Protein AF-D7KIR7-F1 (afdb_monomer_lite)

Structure (mmCIF, N/CA/C/O backbone):
data_AF-D7KIR7-F1
#
_entry.id   AF-D7KIR7-F1
#
loop_
_atom_site.group_PDB
_atom_site.id
_atom_site.type_symbol
_atom_site.label_atom_id
_atom_site.label_alt_id
_atom_site.label_comp_id
_atom_site.label_asym_id
_atom_site.label_entity_id
_atom_site.label_seq_id
_atom_site.pdbx_PDB_ins_code
_atom_site.Cartn_x
_atom_site.Cartn_y
_atom_site.Cartn_z
_atom_site.occupancy
_atom_site.B_iso_or_equiv
_atom_site.auth_seq_id
_atom_site.auth_comp_id
_atom_site.auth_asym_id
_atom_site.auth_atom_id
_atom_site.pdbx_PDB_model_num
ATOM 1 N N . MET A 1 1 ? -13.124 1.732 30.896 1.00 42.62 1 MET A N 1
ATOM 2 C CA . MET A 1 1 ? -12.560 0.873 29.834 1.00 42.62 1 MET A CA 1
ATOM 3 C C . MET A 1 1 ? -11.876 -0.306 30.508 1.00 42.62 1 MET A C 1
ATOM 5 O O . MET A 1 1 ? -11.033 -0.073 31.357 1.00 42.62 1 MET A O 1
ATOM 9 N N . SER A 1 2 ? -12.318 -1.540 30.243 1.00 42.81 2 SER A N 1
ATOM 10 C CA . SER A 1 2 ? -11.889 -2.760 30.958 1.00 42.81 2 SER A CA 1
ATOM 11 C C . SER A 1 2 ? -11.205 -3.754 30.006 1.00 42.81 2 SER A C 1
ATOM 13 O O . SER A 1 2 ? -11.592 -4.919 29.889 1.00 42.81 2 SER A O 1
ATOM 15 N N . SER A 1 3 ? -10.189 -3.285 29.296 1.00 46.62 3 SER A N 1
ATOM 16 C CA . SER A 1 3 ? -9.180 -4.137 28.669 1.00 46.62 3 SER A CA 1
ATOM 17 C C . SER A 1 3 ? -7.846 -3.515 29.036 1.00 46.62 3 SER A C 1
ATOM 19 O O . SER A 1 3 ? -7.523 -2.443 28.537 1.00 46.62 3 SER A O 1
ATOM 21 N N . LEU A 1 4 ? -7.154 -4.130 29.996 1.00 49.12 4 LEU A N 1
ATOM 22 C CA . LEU A 1 4 ? -5.881 -3.630 30.515 1.00 49.12 4 LEU A CA 1
ATOM 23 C C . LEU A 1 4 ? -4.716 -3.872 29.537 1.00 49.12 4 LEU A C 1
ATOM 25 O O . LEU A 1 4 ? -3.624 -3.388 29.799 1.00 49.12 4 LEU A O 1
ATOM 29 N N . ASP A 1 5 ? -4.954 -4.596 28.436 1.00 57.22 5 ASP A N 1
ATOM 30 C CA . ASP A 1 5 ? -3.942 -4.937 27.438 1.00 57.22 5 ASP A CA 1
ATOM 31 C C . ASP A 1 5 ? -4.558 -5.020 26.026 1.00 57.22 5 ASP A C 1
ATOM 33 O O . ASP A 1 5 ? -5.654 -5.570 25.836 1.00 57.22 5 ASP A O 1
ATOM 37 N N . PHE A 1 6 ? -3.877 -4.473 25.019 1.00 59.00 6 PHE A N 1
ATOM 38 C CA . PHE A 1 6 ? -4.343 -4.441 23.624 1.00 59.00 6 PHE A CA 1
ATOM 39 C C . PHE A 1 6 ? -4.380 -5.827 22.982 1.00 59.00 6 PHE A C 1
ATOM 41 O O . PHE A 1 6 ? -5.217 -6.085 22.114 1.00 59.00 6 PHE A O 1
ATOM 48 N N . GLU A 1 7 ? -3.528 -6.748 23.441 1.00 58.47 7 GLU A N 1
ATOM 49 C CA . GLU A 1 7 ? -3.589 -8.156 23.045 1.00 58.47 7 GLU A CA 1
ATOM 50 C C . GLU A 1 7 ? -4.923 -8.781 23.457 1.00 58.47 7 GLU A C 1
ATOM 52 O O . GLU A 1 7 ? -5.515 -9.546 22.693 1.00 58.47 7 GLU A O 1
ATOM 57 N N . GLU A 1 8 ? -5.459 -8.395 24.617 1.00 64.62 8 GLU A N 1
ATO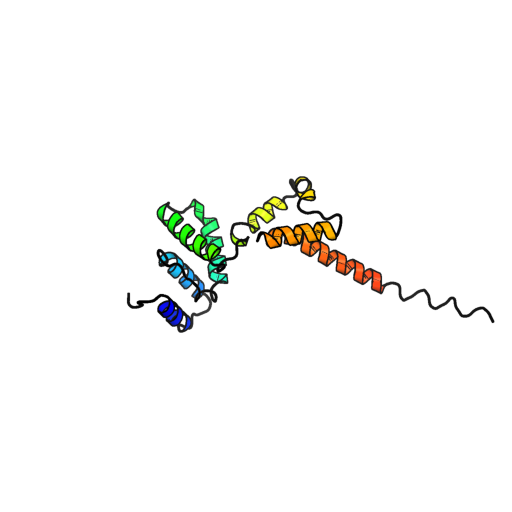M 58 C CA . GLU A 1 8 ? -6.742 -8.885 25.103 1.00 64.62 8 GLU A CA 1
ATOM 59 C C . GLU A 1 8 ? -7.922 -8.246 24.359 1.00 64.62 8 GLU A C 1
ATOM 61 O O . GLU A 1 8 ? -8.917 -8.920 24.079 1.00 64.62 8 GLU A O 1
ATOM 66 N N . ALA A 1 9 ? -7.807 -6.969 23.976 1.00 65.62 9 ALA A N 1
ATOM 67 C CA . ALA A 1 9 ? -8.767 -6.319 23.084 1.00 65.62 9 ALA A CA 1
ATOM 68 C C . ALA A 1 9 ? -8.772 -6.976 21.691 1.00 65.62 9 ALA A C 1
ATOM 70 O O . ALA A 1 9 ? -9.838 -7.325 21.185 1.00 65.62 9 ALA A O 1
ATOM 71 N N . GLY A 1 10 ? -7.596 -7.242 21.113 1.00 65.62 10 GLY A N 1
ATOM 72 C CA . GLY A 1 10 ? -7.446 -7.968 19.849 1.00 65.62 10 GLY A CA 1
ATOM 73 C C . GLY A 1 10 ? -8.018 -9.386 19.921 1.00 65.62 10 GLY A C 1
ATOM 74 O O . GLY A 1 10 ? -8.781 -9.793 19.047 1.00 65.62 10 GLY A O 1
ATOM 75 N N . HIS A 1 11 ? -7.747 -10.119 21.004 1.00 66.06 11 HIS A N 1
ATOM 76 C CA . HIS A 1 11 ? -8.321 -11.447 21.230 1.00 66.06 11 HIS A CA 1
ATOM 77 C C . HIS A 1 11 ? -9.846 -11.430 21.393 1.00 66.06 11 HIS A C 1
ATOM 79 O O . HIS A 1 11 ? -10.516 -12.363 20.943 1.00 66.06 11 HIS A O 1
ATOM 85 N N . LYS A 1 12 ? -10.409 -10.398 22.035 1.00 70.31 12 LYS A N 1
ATOM 86 C CA . LYS A 1 12 ? -11.864 -10.210 22.152 1.00 70.31 12 LYS A CA 1
ATOM 87 C C . LYS A 1 12 ? -12.484 -9.880 20.797 1.00 70.31 12 LYS A C 1
ATOM 89 O O . LYS A 1 12 ? -13.492 -10.485 20.449 1.00 70.31 12 LYS A O 1
ATOM 94 N N . LEU A 1 13 ? -11.847 -9.013 20.010 1.00 67.94 13 LEU A N 1
ATOM 95 C CA . LEU A 1 13 ? -12.288 -8.665 18.658 1.00 67.94 13 LEU A CA 1
ATOM 96 C C . LEU A 1 13 ? -12.274 -9.872 17.715 1.00 67.94 13 LEU A C 1
ATOM 98 O O . LEU A 1 13 ? -13.244 -10.082 17.003 1.00 67.94 13 LEU A O 1
ATOM 102 N N . LEU A 1 14 ? -11.245 -10.724 17.771 1.00 66.38 14 LEU A N 1
ATOM 103 C CA . LEU A 1 14 ? -11.179 -11.960 16.976 1.00 66.38 14 LEU A CA 1
ATOM 104 C C . LEU A 1 14 ? -12.231 -13.010 17.378 1.00 66.38 14 LEU A C 1
ATOM 106 O O . LEU A 1 14 ? -12.538 -13.908 16.597 1.00 66.38 14 LEU A O 1
ATOM 110 N N . LYS A 1 15 ? -12.776 -12.929 18.600 1.00 70.31 15 LYS A N 1
ATOM 111 C CA . LYS A 1 15 ? -13.869 -13.800 19.065 1.00 70.31 15 LYS A CA 1
ATOM 112 C C . LYS A 1 15 ? -15.251 -13.288 18.664 1.00 70.31 15 LYS A C 1
ATOM 114 O O . LYS A 1 15 ? -16.195 -14.080 18.649 1.00 70.31 15 LYS A O 1
ATOM 119 N N . ILE A 1 16 ? -15.386 -12.000 18.354 1.00 73.31 16 ILE A N 1
ATOM 120 C CA . ILE A 1 16 ? -16.628 -11.438 17.828 1.00 73.31 16 ILE A CA 1
ATOM 121 C C . ILE A 1 16 ? -16.723 -11.868 16.364 1.00 73.31 16 ILE A C 1
ATOM 123 O O . ILE A 1 16 ? -15.866 -11.548 15.547 1.00 73.31 16 ILE A O 1
ATOM 127 N N . ARG A 1 17 ? -17.761 -12.637 16.028 1.00 65.44 17 ARG A N 1
ATOM 128 C CA . ARG A 1 17 ? -18.074 -12.962 14.635 1.00 65.44 17 ARG A CA 1
ATOM 129 C C . ARG A 1 17 ? -18.640 -11.712 13.969 1.00 65.44 17 ARG A C 1
ATOM 131 O O . ARG A 1 17 ? -19.835 -11.466 14.079 1.00 65.44 17 ARG A O 1
ATOM 138 N N . LEU A 1 18 ? -17.772 -10.920 13.350 1.00 68.75 18 LEU A N 1
ATOM 139 C CA . LEU A 1 18 ? -18.173 -9.752 12.572 1.00 68.75 18 LEU A CA 1
ATOM 140 C C . LEU A 1 18 ? -18.886 -10.205 11.298 1.00 68.75 18 LEU A C 1
ATOM 142 O O . LEU A 1 18 ? -18.465 -11.162 10.644 1.00 68.75 18 LEU A O 1
ATOM 146 N N . GLU A 1 19 ? -19.975 -9.524 10.961 1.00 69.81 19 GLU A N 1
ATOM 147 C CA . GLU A 1 19 ? -20.645 -9.718 9.680 1.00 69.81 19 GLU A CA 1
ATOM 148 C C . GLU A 1 19 ? -19.880 -9.001 8.559 1.00 69.81 19 GLU A C 1
ATOM 150 O O . GLU A 1 19 ? -19.164 -8.019 8.785 1.00 69.81 19 GLU A O 1
ATOM 155 N N . GLN A 1 20 ? -20.041 -9.491 7.328 1.00 60.47 20 GLN A N 1
ATOM 156 C CA . GLN A 1 20 ? -19.373 -8.941 6.151 1.00 60.47 20 GLN A CA 1
ATOM 157 C C . GLN A 1 20 ? -19.787 -7.468 5.963 1.00 60.47 20 GLN A C 1
ATOM 159 O O . GLN A 1 20 ? -20.947 -7.178 5.680 1.00 60.47 20 GLN A O 1
ATOM 164 N N . GLY A 1 21 ? -18.845 -6.539 6.162 1.00 69.56 21 GLY A N 1
ATOM 165 C CA . GLY A 1 21 ? -19.078 -5.086 6.122 1.00 69.56 21 GLY A CA 1
ATOM 166 C C . GLY A 1 21 ? -18.811 -4.345 7.440 1.00 69.56 21 GLY A C 1
ATOM 167 O O . GLY A 1 21 ? -18.432 -3.177 7.400 1.00 69.56 21 GLY A O 1
ATOM 168 N N . GLN A 1 22 ? -18.897 -5.011 8.598 1.00 76.19 22 GLN A N 1
ATOM 169 C CA . GLN A 1 22 ? -18.610 -4.390 9.908 1.00 76.19 22 GLN A CA 1
ATOM 170 C C . GLN A 1 22 ? -17.108 -4.217 10.181 1.00 76.19 22 GLN A C 1
ATOM 172 O O . GLN A 1 22 ? -16.698 -3.419 11.022 1.00 76.19 22 GLN A O 1
ATOM 177 N N . GLU A 1 23 ? -16.269 -4.945 9.446 1.00 79.31 23 GLU A N 1
ATOM 178 C CA . GLU A 1 23 ? -14.807 -4.895 9.552 1.00 79.31 23 GLU A CA 1
ATOM 179 C C . GLU A 1 23 ? -14.261 -3.486 9.277 1.00 79.31 23 GLU A C 1
ATOM 181 O O . GLU A 1 23 ? -13.312 -3.040 9.921 1.00 79.31 23 GLU A O 1
ATOM 186 N N . MET A 1 24 ? -14.901 -2.745 8.364 1.00 77.69 24 MET A N 1
ATOM 187 C CA . MET A 1 24 ? -14.481 -1.388 8.027 1.00 77.69 24 MET A CA 1
ATOM 188 C C . MET A 1 24 ? -14.793 -0.398 9.154 1.00 77.69 24 MET A C 1
ATOM 190 O O . MET A 1 24 ? -13.955 0.431 9.504 1.00 77.69 24 MET A O 1
ATOM 194 N N . GLU A 1 25 ? -15.970 -0.506 9.770 1.00 78.62 25 GLU A N 1
ATOM 195 C CA . GLU A 1 25 ? -16.327 0.317 10.930 1.00 78.62 25 GLU A CA 1
ATOM 196 C C . GLU A 1 25 ? -15.397 0.037 12.107 1.00 78.62 25 GLU A C 1
ATOM 198 O O . GLU A 1 25 ? -14.951 0.970 12.774 1.00 78.62 25 GLU A O 1
ATOM 203 N N . LEU A 1 26 ? -15.017 -1.230 12.307 1.00 79.19 26 LEU A N 1
ATOM 204 C CA . LEU A 1 26 ? -14.020 -1.589 13.305 1.00 79.19 26 LEU A CA 1
ATOM 205 C C . LEU A 1 26 ? -12.674 -0.911 13.020 1.00 79.19 26 LEU A C 1
ATOM 207 O O . LEU A 1 26 ? -12.092 -0.323 13.925 1.00 79.19 26 LEU A O 1
ATOM 211 N N . CYS A 1 27 ? -12.180 -0.950 11.782 1.00 78.88 27 CYS A N 1
ATOM 212 C CA . CYS A 1 27 ? -10.930 -0.281 11.411 1.00 78.88 27 CYS A CA 1
ATOM 213 C C . CYS A 1 27 ? -10.989 1.242 11.602 1.00 78.88 27 CYS A C 1
ATOM 215 O O . CYS A 1 27 ? -10.000 1.835 12.035 1.00 78.88 27 CYS A O 1
ATOM 217 N N . VAL A 1 28 ? -12.131 1.877 11.318 1.00 81.00 28 VAL A N 1
ATOM 218 C CA . VAL A 1 28 ? -12.351 3.311 11.573 1.00 81.00 28 VAL A CA 1
ATOM 219 C C . VAL A 1 28 ? -12.344 3.596 13.074 1.00 81.00 28 VAL A C 1
ATOM 221 O O . VAL A 1 28 ? -11.622 4.485 13.516 1.00 81.00 28 VAL A O 1
ATOM 224 N N . MET A 1 29 ? -13.063 2.801 13.866 1.00 81.00 29 MET A N 1
ATOM 225 C CA . MET A 1 29 ? -13.081 2.924 15.323 1.00 81.00 29 MET A CA 1
ATOM 226 C C . MET A 1 29 ? -11.678 2.736 15.912 1.00 81.00 29 MET A C 1
ATOM 228 O O . MET A 1 29 ? -11.266 3.492 16.788 1.00 81.00 29 MET A O 1
ATOM 232 N N . VAL A 1 30 ? -10.913 1.758 15.413 1.00 78.69 30 VAL A N 1
ATOM 233 C CA . VAL A 1 30 ? -9.520 1.530 15.818 1.00 78.69 30 VAL A CA 1
ATOM 234 C C . VAL A 1 30 ? -8.656 2.737 15.458 1.00 78.69 30 VAL A C 1
ATOM 236 O O . VAL A 1 30 ? -7.905 3.184 16.315 1.00 78.69 30 VAL A O 1
ATOM 239 N N . LEU A 1 31 ? -8.786 3.313 14.259 1.00 79.38 31 LEU A N 1
ATOM 240 C CA . LEU A 1 31 ? -8.069 4.536 13.869 1.00 79.38 31 LEU A CA 1
ATOM 241 C C . LEU A 1 31 ? -8.396 5.722 14.793 1.00 79.38 31 LEU A C 1
ATOM 243 O O . LEU A 1 31 ? -7.501 6.485 15.141 1.00 79.38 31 LEU A O 1
ATOM 247 N N . GLU A 1 32 ? -9.659 5.880 15.193 1.00 73.56 32 GLU A N 1
ATOM 248 C CA . GLU A 1 32 ? -10.098 6.958 16.090 1.00 73.56 32 GLU A CA 1
ATOM 249 C C . GLU A 1 32 ? -9.642 6.750 17.541 1.00 73.56 32 GLU A C 1
ATOM 251 O O .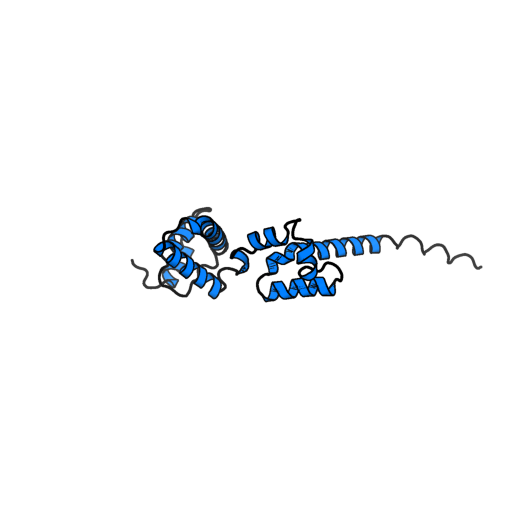 GLU A 1 32 ? -9.386 7.721 18.251 1.00 73.56 32 GLU A O 1
ATOM 256 N N . CYS A 1 33 ? -9.512 5.494 17.976 1.00 71.25 33 CYS A N 1
ATOM 257 C CA . CYS A 1 33 ? -9.096 5.131 19.333 1.00 71.25 33 CYS A CA 1
ATOM 258 C C . CYS A 1 33 ? -7.570 5.004 19.489 1.00 71.25 33 CYS A C 1
ATOM 260 O O . CYS A 1 33 ? -7.055 5.057 20.605 1.00 71.25 33 CYS A O 1
ATOM 262 N N . CYS A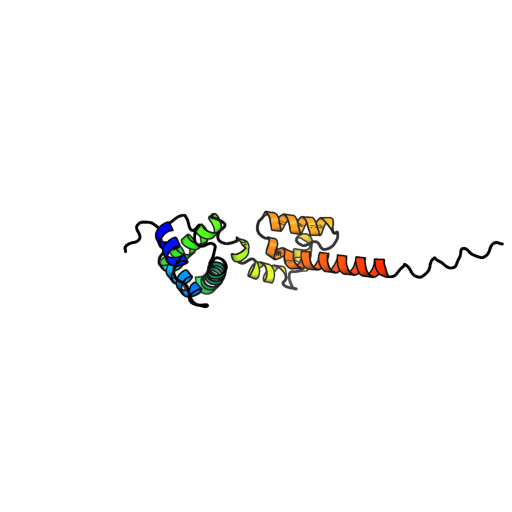 1 34 ? -6.835 4.795 18.397 1.00 65.62 34 CYS A N 1
ATOM 263 C CA . CYS A 1 34 ? -5.395 4.566 18.420 1.00 65.62 34 CYS A CA 1
ATOM 264 C C . CYS A 1 34 ? -4.609 5.872 18.420 1.00 65.62 34 CYS A C 1
ATOM 266 O O . CYS A 1 34 ? -4.151 6.337 17.379 1.00 65.62 34 CYS A O 1
ATOM 268 N N . THR A 1 35 ? -4.398 6.429 19.609 1.00 53.25 35 THR A N 1
ATOM 269 C CA . THR A 1 35 ? -3.488 7.565 19.805 1.00 53.25 35 THR A CA 1
ATOM 270 C C . THR A 1 35 ? -2.160 7.204 20.479 1.00 53.25 35 THR A C 1
ATOM 272 O O . THR A 1 35 ? -1.275 8.054 20.468 1.00 53.25 35 THR A O 1
ATOM 275 N N . GLU A 1 36 ? -1.952 5.989 21.025 1.00 50.97 36 GLU A N 1
ATOM 276 C CA . GLU A 1 36 ? -0.810 5.774 21.948 1.00 50.97 36 GLU A CA 1
ATOM 277 C C . GLU A 1 36 ? 0.040 4.485 21.836 1.00 50.97 36 GLU A C 1
ATOM 279 O O . GLU A 1 36 ? 1.110 4.451 22.446 1.00 50.97 36 GLU A O 1
ATOM 284 N N . GLU A 1 37 ? -0.307 3.450 21.058 1.00 54.47 37 GLU A N 1
ATOM 285 C CA . GLU A 1 37 ? 0.431 2.167 21.129 1.00 54.47 37 GLU A CA 1
ATOM 286 C C . GLU A 1 37 ? 1.246 1.766 19.892 1.00 54.47 37 GLU A C 1
ATOM 288 O O . GLU A 1 37 ? 0.944 2.112 18.754 1.00 54.47 37 GLU A O 1
ATOM 293 N N . LYS A 1 38 ? 2.341 1.032 20.150 1.00 51.91 38 LYS A N 1
ATOM 294 C CA . LYS A 1 38 ? 3.450 0.771 19.213 1.00 51.91 38 LYS A CA 1
ATOM 295 C C . LYS A 1 38 ? 3.473 -0.656 18.644 1.00 51.91 38 LYS A C 1
ATOM 297 O O . LYS A 1 38 ? 4.510 -1.082 18.129 1.00 51.91 38 LYS A O 1
ATOM 302 N N . THR A 1 39 ? 2.385 -1.419 18.755 1.00 53.59 39 THR A N 1
ATOM 303 C CA . THR A 1 39 ? 2.374 -2.829 18.331 1.00 53.59 39 THR A CA 1
ATOM 304 C C . THR A 1 39 ? 0.984 -3.304 17.905 1.00 53.59 39 THR A C 1
ATOM 306 O O . THR A 1 39 ? 0.148 -3.627 18.736 1.00 53.59 39 THR A O 1
ATOM 309 N N . TYR A 1 40 ? 0.760 -3.441 16.592 1.00 57.25 40 TYR A N 1
ATOM 310 C CA . TYR A 1 40 ? -0.525 -3.860 15.994 1.00 57.25 40 TYR A CA 1
ATOM 311 C C . TYR A 1 40 ? -0.520 -5.292 15.437 1.00 57.25 40 TYR A C 1
ATOM 313 O O . TYR A 1 40 ? -1.212 -5.606 14.468 1.00 57.25 40 TYR A O 1
ATOM 321 N N . ARG A 1 41 ? 0.262 -6.193 16.042 1.00 53.94 41 ARG A N 1
ATOM 322 C CA . ARG A 1 41 ? 0.501 -7.539 15.491 1.00 53.94 41 ARG A CA 1
ATOM 323 C C . ARG A 1 41 ? -0.754 -8.415 15.379 1.00 53.94 41 ARG A C 1
ATOM 325 O O . ARG A 1 41 ? -0.775 -9.318 14.555 1.00 53.94 41 ARG A O 1
ATOM 332 N N . SER A 1 42 ? -1.811 -8.149 16.140 1.00 53.53 42 SER A N 1
ATOM 333 C CA . SER A 1 42 ? -3.056 -8.934 16.080 1.00 53.53 42 SER A CA 1
ATOM 334 C C . SER A 1 42 ? -4.012 -8.495 14.959 1.00 53.53 42 SER A C 1
ATOM 336 O O . SER A 1 42 ? -5.006 -9.172 14.708 1.00 53.53 42 SER A O 1
ATOM 338 N N . PHE A 1 43 ? -3.719 -7.391 14.259 1.00 59.00 43 PHE A N 1
ATOM 339 C CA . PHE A 1 43 ? -4.616 -6.781 13.267 1.00 59.00 43 PHE A CA 1
ATOM 340 C C . PHE A 1 43 ? -4.270 -7.102 11.806 1.00 59.00 43 PHE A C 1
ATOM 342 O O . PHE A 1 43 ? -4.939 -6.597 10.907 1.00 59.00 43 PHE A O 1
ATOM 349 N N . TYR A 1 44 ? -3.292 -7.979 11.535 1.00 59.66 44 TYR A N 1
ATOM 350 C CA . TYR A 1 44 ? -2.964 -8.389 10.158 1.00 59.66 44 TYR A CA 1
ATOM 351 C C . TYR A 1 44 ? -4.156 -9.012 9.409 1.00 59.66 44 TYR A C 1
ATOM 353 O O . TYR A 1 44 ? -4.191 -8.959 8.183 1.00 59.66 44 TYR A O 1
ATOM 361 N N . VAL A 1 45 ? -5.146 -9.562 10.125 1.00 63.25 45 VAL A N 1
ATOM 362 C CA . VAL A 1 45 ? -6.384 -10.101 9.531 1.00 63.25 45 VAL A CA 1
ATOM 363 C C . VAL A 1 45 ? -7.192 -9.008 8.818 1.00 63.25 45 VAL A C 1
ATOM 365 O O . VAL A 1 45 ? -7.793 -9.272 7.786 1.00 63.25 45 VAL A O 1
ATOM 368 N N . TYR A 1 46 ? -7.131 -7.765 9.303 1.00 72.88 46 TYR A N 1
ATOM 369 C CA . TYR A 1 46 ? -7.859 -6.618 8.749 1.00 72.88 46 TYR A CA 1
ATOM 370 C C . TYR A 1 46 ? -6.990 -5.744 7.843 1.00 72.88 46 TYR A C 1
ATOM 372 O O . TYR A 1 46 ? -7.292 -4.571 7.620 1.00 72.88 46 TYR A O 1
ATOM 380 N N . ARG A 1 47 ? -5.876 -6.290 7.339 1.00 75.94 47 ARG A N 1
ATOM 381 C CA . ARG A 1 47 ? -4.909 -5.542 6.534 1.00 75.94 47 ARG A CA 1
ATOM 382 C C . ARG A 1 47 ? -5.583 -4.838 5.363 1.00 75.94 47 ARG A C 1
ATOM 384 O O . ARG A 1 47 ? -5.444 -3.630 5.258 1.00 75.94 47 ARG A O 1
ATOM 391 N N . GLU A 1 48 ? -6.366 -5.554 4.559 1.00 79.12 48 GLU A N 1
ATOM 392 C CA . GLU A 1 48 ? -7.063 -4.997 3.388 1.00 79.12 48 GLU A CA 1
ATOM 393 C C . GLU A 1 48 ? -8.013 -3.843 3.761 1.00 79.12 48 GLU A C 1
ATOM 395 O O . GLU A 1 48 ? -8.053 -2.817 3.081 1.00 79.12 48 GLU A O 1
ATOM 400 N N . CYS A 1 49 ? -8.710 -3.944 4.897 1.00 82.56 49 CYS A N 1
ATOM 401 C CA . CYS A 1 49 ? -9.527 -2.853 5.428 1.00 82.56 49 CYS A CA 1
ATOM 402 C C . CYS A 1 49 ? -8.670 -1.627 5.781 1.00 82.56 49 CYS A C 1
ATOM 404 O O . CYS A 1 49 ? -9.026 -0.508 5.416 1.00 82.56 49 CYS A O 1
ATOM 406 N N . PHE A 1 50 ? -7.515 -1.811 6.430 1.00 85.12 50 PHE A N 1
ATOM 407 C CA . PHE A 1 50 ? -6.590 -0.709 6.714 1.00 85.12 50 PHE A CA 1
ATOM 408 C C . PHE A 1 50 ? -5.933 -0.126 5.456 1.00 85.12 50 PHE A C 1
ATOM 410 O O . PHE A 1 50 ? -5.695 1.081 5.422 1.00 85.12 50 PHE A O 1
ATOM 417 N N . GLU A 1 51 ? -5.677 -0.927 4.416 1.00 85.44 51 GLU A N 1
ATOM 418 C CA . GLU A 1 51 ? -5.200 -0.426 3.119 1.00 85.44 51 GLU A CA 1
ATOM 419 C C . GLU A 1 51 ? -6.252 0.494 2.481 1.00 85.44 51 GLU A C 1
ATOM 421 O O . GLU A 1 51 ? -5.946 1.627 2.098 1.00 85.44 51 GLU A O 1
ATOM 426 N N . ASN A 1 52 ? -7.513 0.053 2.450 1.00 83.56 52 ASN A N 1
ATOM 427 C CA . ASN A 1 52 ? -8.633 0.853 1.955 1.00 83.56 52 ASN A CA 1
ATOM 428 C C . ASN A 1 52 ? -8.841 2.126 2.788 1.00 83.56 52 ASN A C 1
ATOM 430 O O . ASN A 1 52 ? -9.021 3.211 2.226 1.00 83.56 52 ASN A O 1
ATOM 434 N N . LEU A 1 53 ? -8.747 2.020 4.118 1.00 86.44 53 LEU A N 1
ATOM 435 C CA . LEU A 1 53 ? -8.844 3.164 5.021 1.00 86.44 53 LEU A CA 1
ATOM 436 C C . LEU A 1 53 ? -7.722 4.170 4.760 1.00 86.44 53 LEU A C 1
ATOM 438 O O . LEU A 1 53 ? -7.990 5.363 4.663 1.00 86.44 53 LEU A O 1
ATOM 442 N N . PHE A 1 54 ? -6.480 3.709 4.591 1.00 88.31 54 PHE A N 1
ATOM 443 C CA . PHE A 1 54 ? -5.351 4.576 4.262 1.00 88.31 54 PHE A CA 1
ATOM 444 C C . PHE A 1 54 ? -5.612 5.365 2.979 1.00 88.31 54 PHE A C 1
ATOM 446 O O . PHE A 1 54 ? -5.465 6.585 2.969 1.00 88.31 54 PHE A O 1
ATOM 453 N N . VAL A 1 55 ? -6.050 4.696 1.908 1.00 84.69 55 VAL A N 1
ATOM 454 C CA . VAL A 1 55 ? -6.333 5.345 0.617 1.00 84.69 55 VAL A CA 1
ATOM 455 C C . VAL A 1 55 ? -7.446 6.389 0.749 1.00 84.69 55 VAL A C 1
ATOM 457 O O . VAL A 1 55 ? -7.322 7.490 0.202 1.00 84.69 55 VAL A O 1
ATOM 460 N N . GLN A 1 56 ? -8.508 6.084 1.498 1.00 84.50 56 GLN A N 1
ATOM 461 C CA . GLN A 1 56 ? -9.593 7.032 1.764 1.00 84.50 56 GLN A CA 1
ATOM 462 C C . GLN A 1 56 ? -9.104 8.251 2.554 1.00 84.50 56 GLN A C 1
ATOM 464 O O . GLN A 1 56 ? -9.313 9.387 2.120 1.00 84.50 56 GLN A O 1
ATOM 469 N N . GLN A 1 57 ? -8.399 8.034 3.670 1.00 86.12 57 GLN A N 1
ATOM 470 C CA . GLN A 1 57 ? -7.909 9.129 4.509 1.00 86.12 57 GLN A CA 1
ATOM 471 C C . GLN A 1 57 ? -6.858 9.977 3.786 1.00 86.12 57 GLN A C 1
ATOM 473 O O . GLN A 1 57 ? -6.892 11.202 3.876 1.00 86.12 57 GLN A O 1
ATOM 478 N N . TYR A 1 58 ? -5.973 9.354 3.008 1.00 85.38 58 TYR A N 1
ATOM 479 C CA . TYR A 1 58 ? -4.980 10.057 2.200 1.00 85.38 58 TYR A CA 1
ATOM 480 C C . TYR A 1 58 ? -5.640 10.929 1.121 1.00 85.38 58 TYR A C 1
ATOM 482 O O . TYR A 1 58 ? -5.238 12.071 0.914 1.00 85.38 58 TYR A O 1
ATOM 490 N N . SER A 1 59 ? -6.715 10.449 0.487 1.00 82.19 59 SER A N 1
ATOM 491 C CA . SER A 1 59 ? -7.476 11.225 -0.509 1.00 82.19 59 SER A CA 1
ATOM 492 C C . SER A 1 59 ? -8.177 12.446 0.104 1.00 82.19 59 SER A C 1
ATOM 494 O O . SER A 1 59 ? -8.321 13.486 -0.542 1.00 82.19 59 SER A O 1
ATOM 496 N N . MET A 1 60 ? -8.595 12.344 1.368 1.00 84.44 60 MET A N 1
ATOM 497 C CA . MET A 1 60 ? -9.297 13.402 2.103 1.00 84.44 60 MET A CA 1
ATOM 498 C C . MET A 1 60 ? -8.380 14.234 3.010 1.00 84.44 60 MET A C 1
ATOM 500 O O . MET A 1 60 ? -8.873 15.113 3.714 1.00 84.44 60 MET A O 1
ATOM 504 N N . VAL A 1 61 ? -7.060 14.018 2.960 1.00 84.94 61 VAL A N 1
ATOM 505 C CA . VAL A 1 61 ? -6.076 14.631 3.873 1.00 84.94 61 VAL A CA 1
ATOM 506 C C . VAL A 1 61 ? -6.148 16.160 3.903 1.00 84.94 61 VAL A C 1
ATOM 508 O O . VAL A 1 61 ? -5.997 16.782 4.949 1.00 84.94 61 VAL A O 1
ATOM 511 N N . HIS A 1 62 ? -6.468 16.770 2.760 1.00 82.69 62 HIS A N 1
ATOM 512 C CA . HIS A 1 62 ? -6.617 18.215 2.589 1.00 82.69 62 HIS A CA 1
ATOM 513 C C . HIS A 1 62 ? -7.801 18.816 3.367 1.00 82.69 62 HIS A C 1
ATOM 515 O O . HIS A 1 62 ? -7.892 20.033 3.496 1.00 82.69 62 HIS A O 1
ATOM 521 N N . ARG A 1 63 ? -8.725 17.981 3.856 1.00 86.88 63 ARG A N 1
ATOM 522 C CA . ARG A 1 63 ? -9.881 18.392 4.665 1.00 86.88 63 ARG A CA 1
ATOM 523 C C . ARG A 1 63 ? -9.651 18.222 6.163 1.00 86.88 63 ARG A C 1
ATOM 525 O O . ARG A 1 63 ? -10.569 18.481 6.935 1.00 86.88 63 ARG A O 1
ATOM 532 N N . PHE A 1 64 ? -8.489 17.730 6.587 1.00 83.88 64 PHE A N 1
ATOM 533 C CA . PHE A 1 64 ? -8.234 17.477 8.000 1.00 83.88 64 PHE A CA 1
ATOM 534 C C . PHE A 1 64 ? -7.731 18.722 8.714 1.00 83.88 64 PHE A C 1
ATOM 536 O O . PHE A 1 64 ? -6.859 19.439 8.230 1.00 83.88 64 PHE A O 1
ATOM 543 N N . GLU A 1 65 ? -8.248 18.925 9.920 1.00 86.69 65 GLU A N 1
ATOM 544 C CA . GLU A 1 65 ? -7.654 19.838 10.887 1.00 86.69 65 GLU A CA 1
ATOM 545 C C . GLU A 1 65 ? -6.322 19.281 11.405 1.00 86.69 65 GLU A C 1
ATOM 547 O O . GLU A 1 65 ? -6.106 18.066 11.438 1.00 86.69 65 GLU A O 1
ATOM 552 N N . THR A 1 66 ? -5.441 20.166 11.871 1.00 83.56 66 THR A N 1
ATOM 553 C CA . THR A 1 66 ? -4.060 19.846 12.265 1.00 83.56 66 THR A CA 1
ATOM 554 C C . THR A 1 66 ? -3.958 18.679 13.253 1.00 83.56 66 THR A C 1
ATOM 556 O O . THR A 1 66 ? -3.142 17.781 13.064 1.00 83.56 66 THR A O 1
ATOM 559 N N . ASN A 1 67 ? -4.817 18.638 14.275 1.00 81.88 67 ASN A N 1
ATOM 560 C CA . ASN A 1 67 ? -4.779 17.585 15.299 1.00 81.88 67 ASN A CA 1
ATOM 561 C C . ASN A 1 67 ? -5.174 16.214 14.735 1.00 81.88 67 ASN A C 1
ATOM 563 O O . ASN A 1 67 ? -4.534 15.200 15.026 1.00 81.88 67 ASN A O 1
ATOM 567 N N . LYS A 1 68 ? -6.203 16.190 13.879 1.00 83.19 68 LYS A N 1
ATOM 568 C CA . LYS A 1 68 ? -6.637 14.973 13.189 1.00 83.19 68 LYS A CA 1
ATOM 569 C C . LYS A 1 68 ? -5.560 14.493 12.224 1.00 83.19 68 LYS A C 1
ATOM 571 O O . LYS A 1 68 ? -5.260 13.304 12.194 1.00 83.19 68 LYS A O 1
ATOM 576 N N . LEU A 1 69 ? -4.943 15.414 11.485 1.00 84.12 69 LEU A N 1
ATOM 577 C CA . LEU A 1 69 ? -3.857 15.101 10.563 1.00 84.12 69 LEU A CA 1
ATOM 578 C C . LEU A 1 69 ? -2.674 14.447 11.283 1.00 84.12 69 LEU A C 1
ATOM 580 O O . LEU A 1 69 ? -2.208 13.404 10.836 1.00 84.12 69 LEU A O 1
ATOM 584 N N . ILE A 1 70 ? -2.220 15.018 12.403 1.00 83.88 70 ILE A N 1
ATOM 585 C CA . ILE A 1 70 ? -1.113 14.462 13.195 1.00 83.88 70 ILE A CA 1
ATOM 586 C C . ILE A 1 70 ? -1.468 13.066 13.710 1.00 83.88 70 ILE A C 1
ATOM 588 O O . ILE A 1 70 ? -0.653 12.154 13.586 1.00 83.88 70 ILE A O 1
ATOM 592 N N . SER A 1 71 ? -2.683 12.878 14.228 1.00 82.69 71 SER A N 1
ATOM 593 C CA . SER A 1 71 ? -3.133 11.582 14.755 1.00 82.69 71 SER A CA 1
ATOM 594 C C . SER A 1 71 ? -3.140 10.509 13.660 1.00 82.69 71 SER A C 1
ATOM 596 O O . SER A 1 71 ? -2.499 9.468 13.793 1.00 82.69 71 SER A O 1
ATOM 598 N N . VAL A 1 72 ? -3.773 10.810 12.522 1.00 84.62 72 VAL A N 1
ATOM 599 C CA . VAL A 1 72 ? -3.858 9.905 11.366 1.00 84.62 72 VAL A CA 1
ATOM 600 C C . VAL A 1 72 ? -2.472 9.607 10.782 1.00 84.62 72 VAL A C 1
ATOM 602 O O . VAL A 1 72 ? -2.160 8.453 10.488 1.00 84.62 72 VAL A O 1
ATOM 605 N N . ALA A 1 73 ? -1.616 10.623 10.640 1.00 85.38 73 ALA A N 1
ATOM 606 C CA . ALA A 1 73 ? -0.257 10.457 10.131 1.00 85.38 73 ALA A CA 1
ATOM 607 C C . ALA A 1 73 ? 0.617 9.619 11.075 1.00 85.38 73 ALA A C 1
ATOM 609 O O . ALA A 1 73 ? 1.392 8.788 10.607 1.00 85.38 73 ALA A O 1
ATOM 610 N N . THR A 1 74 ? 0.475 9.799 12.391 1.00 82.50 74 THR A N 1
ATOM 611 C CA . THR A 1 74 ? 1.221 9.031 13.399 1.00 82.50 74 THR A CA 1
ATOM 612 C C . THR A 1 74 ? 0.820 7.559 13.367 1.00 82.50 74 THR A C 1
ATOM 614 O O . THR A 1 74 ? 1.688 6.688 13.309 1.00 82.50 74 THR A O 1
ATOM 617 N N . PHE A 1 75 ? -0.484 7.277 13.315 1.00 85.19 75 PHE A N 1
ATOM 618 C CA . PHE A 1 75 ? -1.011 5.916 13.229 1.00 85.19 75 PHE A CA 1
ATOM 619 C C . PHE A 1 75 ? -0.528 5.188 11.968 1.00 85.19 75 PHE A C 1
ATOM 621 O O . PHE A 1 75 ? 0.094 4.127 12.046 1.00 85.19 75 PHE A O 1
ATOM 628 N N . PHE A 1 76 ? -0.749 5.773 10.789 1.00 84.94 76 PHE A N 1
ATOM 629 C CA . PHE A 1 76 ? -0.344 5.132 9.539 1.00 84.94 76 PHE A CA 1
ATOM 630 C C . PHE A 1 76 ? 1.173 5.096 9.347 1.00 84.94 76 PHE A C 1
ATOM 632 O O . PHE A 1 76 ? 1.691 4.125 8.800 1.00 84.94 76 PHE A O 1
ATOM 639 N N . GLY A 1 77 ? 1.901 6.099 9.845 1.00 84.44 77 GLY A N 1
ATOM 640 C CA . GLY A 1 77 ? 3.361 6.078 9.888 1.00 84.44 77 GLY A CA 1
ATOM 641 C C . GLY A 1 77 ? 3.887 4.895 10.699 1.00 84.44 77 GLY A C 1
ATOM 642 O O . GLY A 1 77 ? 4.827 4.223 10.276 1.00 84.44 77 GLY A O 1
ATOM 643 N N . HIS A 1 78 ? 3.235 4.573 11.816 1.00 82.25 78 HIS A N 1
ATOM 644 C CA . HIS A 1 78 ? 3.574 3.400 12.608 1.00 82.25 78 HIS A CA 1
ATOM 645 C C . HIS A 1 78 ? 3.244 2.078 11.888 1.00 82.25 78 HIS A C 1
ATOM 647 O O . HIS A 1 78 ? 4.064 1.157 11.890 1.00 82.25 78 HIS A O 1
ATOM 653 N N . LEU A 1 79 ? 2.094 1.987 11.211 1.00 81.69 79 LEU A N 1
ATOM 654 C CA . LEU A 1 79 ? 1.733 0.804 10.416 1.00 81.69 79 LEU A CA 1
ATOM 655 C C . LEU A 1 79 ? 2.695 0.553 9.244 1.00 81.69 79 LEU A C 1
ATOM 657 O O . LEU A 1 79 ? 3.000 -0.597 8.935 1.00 81.69 79 LEU A O 1
ATOM 661 N N . LEU A 1 80 ? 3.199 1.613 8.612 1.00 82.06 80 LEU A N 1
ATOM 662 C CA . LEU A 1 80 ? 4.228 1.521 7.572 1.00 82.06 80 LEU A CA 1
ATOM 663 C C . LEU A 1 80 ? 5.586 1.092 8.147 1.00 82.06 80 LEU A C 1
ATOM 665 O O . LEU A 1 80 ? 6.273 0.266 7.554 1.00 82.06 80 LEU A O 1
ATOM 669 N N . ALA A 1 81 ? 5.970 1.621 9.313 1.00 79.44 81 ALA A N 1
ATOM 670 C CA . ALA A 1 81 ? 7.237 1.290 9.970 1.00 79.44 81 ALA A CA 1
ATOM 671 C C . ALA A 1 81 ? 7.291 -0.150 10.516 1.00 79.44 81 ALA A C 1
ATOM 673 O O . ALA A 1 81 ? 8.375 -0.692 10.714 1.00 79.44 81 ALA A O 1
ATOM 674 N N . THR A 1 82 ? 6.132 -0.758 10.777 1.00 79.44 82 THR A N 1
ATOM 675 C CA . THR A 1 82 ? 5.998 -2.131 11.294 1.00 79.44 82 THR A CA 1
ATOM 676 C C . THR A 1 82 ? 5.658 -3.161 10.212 1.00 79.44 82 THR A C 1
ATOM 678 O O . THR A 1 82 ? 5.294 -4.292 10.538 1.00 79.44 82 THR A O 1
ATOM 681 N N . ASP A 1 83 ? 5.756 -2.779 8.933 1.00 75.81 83 ASP A N 1
ATOM 682 C CA . ASP A 1 83 ? 5.400 -3.598 7.765 1.00 75.81 83 ASP A CA 1
ATOM 683 C C . ASP A 1 83 ? 3.949 -4.132 7.783 1.00 75.81 83 ASP A C 1
ATOM 685 O O . ASP A 1 83 ? 3.603 -5.072 7.062 1.00 75.81 83 ASP A O 1
ATOM 689 N N . ALA A 1 84 ? 3.062 -3.526 8.582 1.00 79.12 84 ALA A N 1
ATOM 690 C CA . ALA A 1 84 ? 1.635 -3.843 8.591 1.00 79.12 84 ALA A CA 1
ATOM 691 C C . ALA A 1 84 ? 0.944 -3.317 7.327 1.00 79.12 84 ALA A C 1
ATOM 693 O O . ALA A 1 84 ? 0.128 -4.017 6.719 1.00 79.12 84 ALA A O 1
ATOM 694 N N . LEU A 1 85 ? 1.338 -2.121 6.884 1.00 82.00 85 LEU A N 1
ATOM 695 C CA . LEU A 1 85 ? 0.936 -1.554 5.604 1.00 82.00 85 LEU A CA 1
ATOM 696 C C . LEU A 1 85 ? 2.122 -1.486 4.644 1.00 82.00 85 LEU A C 1
ATOM 698 O O . LEU A 1 85 ? 3.224 -1.108 5.038 1.00 82.00 85 LEU A O 1
ATOM 702 N N . PRO A 1 86 ? 1.921 -1.831 3.367 1.00 80.38 86 PRO A N 1
ATOM 703 C CA . PRO A 1 86 ? 2.987 -1.743 2.394 1.00 80.38 86 PRO A CA 1
ATOM 704 C C . PRO A 1 86 ? 3.206 -0.295 1.923 1.00 80.38 86 PRO A C 1
ATOM 706 O O . PRO A 1 86 ? 2.268 0.443 1.622 1.00 80.38 86 PRO A O 1
ATOM 709 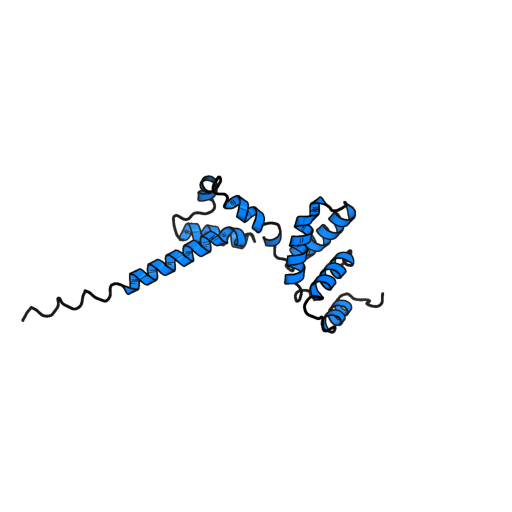N N . TRP A 1 87 ? 4.476 0.080 1.750 1.00 79.00 87 TRP A N 1
ATOM 710 C CA . TRP A 1 87 ? 4.905 1.415 1.302 1.00 79.00 87 TRP A CA 1
ATOM 711 C C . TRP A 1 87 ? 4.329 1.851 -0.050 1.00 79.00 87 TRP A C 1
ATOM 713 O O . TRP A 1 87 ? 4.271 3.045 -0.341 1.00 79.00 87 TRP A O 1
ATOM 723 N N . HIS A 1 88 ? 3.846 0.910 -0.868 1.00 75.38 88 HIS A N 1
ATOM 724 C CA . HIS A 1 88 ? 3.230 1.245 -2.147 1.00 75.38 88 HIS A CA 1
ATOM 725 C C . HIS A 1 88 ? 1.936 2.062 -2.021 1.00 75.38 88 HIS A C 1
ATOM 727 O O . HIS A 1 88 ? 1.536 2.732 -2.975 1.00 75.38 88 HIS A O 1
ATOM 733 N N . LEU A 1 89 ? 1.291 2.050 -0.853 1.00 77.19 89 LEU A N 1
ATOM 734 C CA . LEU A 1 89 ? 0.059 2.799 -0.625 1.00 77.19 89 LEU A CA 1
ATOM 735 C C . LEU A 1 89 ? 0.260 4.317 -0.622 1.00 77.19 89 LEU A C 1
ATOM 737 O O . LEU A 1 89 ? -0.684 5.031 -0.947 1.00 77.19 89 LEU A O 1
ATOM 741 N N . LEU A 1 90 ? 1.477 4.821 -0.368 1.00 73.44 90 LEU A N 1
ATOM 742 C CA . LEU A 1 90 ? 1.827 6.256 -0.314 1.00 73.44 90 LEU A CA 1
ATOM 743 C C . LEU A 1 90 ? 1.718 7.008 -1.656 1.00 73.44 90 LEU A C 1
ATOM 745 O O . LEU A 1 90 ? 2.277 8.088 -1.823 1.00 73.44 90 LEU A O 1
ATOM 749 N N . GLY A 1 91 ? 1.002 6.452 -2.628 1.00 70.00 91 GLY A N 1
ATOM 750 C CA . GLY A 1 91 ? 0.783 7.090 -3.915 1.00 70.00 91 GLY A CA 1
ATOM 751 C C . GLY A 1 91 ? 1.599 6.484 -5.041 1.00 70.00 91 GLY A C 1
ATOM 752 O O . GLY A 1 91 ? 1.763 7.150 -6.059 1.00 70.00 91 GLY A O 1
ATOM 753 N N . ILE A 1 92 ? 2.029 5.214 -4.944 1.00 64.69 92 ILE A N 1
ATOM 754 C CA . ILE A 1 92 ? 2.510 4.505 -6.140 1.00 64.69 92 ILE A CA 1
ATOM 755 C C . ILE A 1 92 ? 1.460 4.558 -7.235 1.00 64.69 92 ILE A C 1
ATOM 757 O O . ILE A 1 92 ? 1.834 4.700 -8.382 1.00 64.69 92 ILE A O 1
ATOM 761 N N . LYS A 1 93 ? 0.163 4.527 -6.917 1.00 65.56 93 LYS A N 1
ATOM 762 C CA . LYS A 1 93 ? -0.886 4.655 -7.932 1.00 65.56 93 LYS A CA 1
ATOM 763 C C . LYS A 1 93 ? -0.825 5.994 -8.683 1.00 65.56 93 LYS A C 1
ATOM 765 O O . LYS A 1 93 ? -0.735 5.987 -9.904 1.00 65.56 93 LYS A O 1
ATOM 770 N N . LEU A 1 94 ? -0.782 7.119 -7.965 1.00 69.38 94 LEU A N 1
ATOM 771 C CA . LEU A 1 94 ? -0.703 8.459 -8.565 1.00 69.38 94 LEU A CA 1
ATOM 772 C C . LEU A 1 94 ? 0.641 8.690 -9.278 1.00 69.38 94 LEU A C 1
ATOM 774 O O . LEU A 1 94 ? 0.703 9.283 -10.352 1.00 69.38 94 LEU A O 1
ATOM 778 N N . LEU A 1 95 ? 1.730 8.197 -8.687 1.00 72.19 95 LEU A N 1
ATOM 779 C CA . LEU A 1 95 ? 3.057 8.221 -9.290 1.00 72.19 95 LEU A CA 1
ATOM 780 C C . LEU A 1 95 ? 3.083 7.383 -10.572 1.00 72.19 95 LEU A C 1
ATOM 782 O O . LEU A 1 95 ? 3.612 7.828 -11.578 1.00 72.19 95 LEU A O 1
ATOM 786 N N . ASN A 1 96 ? 2.473 6.201 -10.557 1.00 73.06 96 ASN A N 1
ATOM 787 C CA . ASN A 1 96 ? 2.353 5.316 -11.708 1.00 73.06 96 ASN A CA 1
ATOM 788 C C . ASN A 1 96 ? 1.512 5.963 -12.814 1.00 73.06 96 ASN A C 1
ATOM 790 O O . ASN A 1 96 ? 1.875 5.840 -13.975 1.00 73.06 96 ASN A O 1
ATOM 794 N N . GLU A 1 97 ? 0.442 6.687 -12.476 1.00 75.94 97 GLU A N 1
ATOM 795 C CA . GLU A 1 97 ? -0.337 7.472 -13.442 1.00 75.94 97 GLU A CA 1
ATOM 796 C C . GLU A 1 97 ? 0.514 8.570 -14.094 1.00 75.94 97 GLU A C 1
ATOM 798 O O . GLU A 1 97 ? 0.565 8.645 -15.318 1.00 75.94 97 GLU A O 1
ATOM 803 N N . LYS A 1 98 ? 1.260 9.359 -13.308 1.00 75.25 98 LYS A N 1
ATOM 804 C CA . LYS A 1 98 ? 2.136 10.420 -13.842 1.00 75.25 98 LYS A CA 1
ATOM 805 C C . LYS A 1 98 ? 3.329 9.899 -14.643 1.00 75.25 98 LYS A C 1
ATOM 807 O O . LYS A 1 98 ? 3.693 10.493 -15.651 1.00 75.25 98 LYS A O 1
ATOM 812 N N . LEU A 1 99 ? 3.950 8.805 -14.204 1.00 74.19 99 LEU A N 1
ATOM 813 C CA . LEU A 1 99 ? 5.079 8.178 -14.904 1.00 74.19 99 LEU A CA 1
ATOM 814 C C . LEU A 1 99 ? 4.672 7.578 -16.253 1.00 74.19 99 LEU A C 1
ATOM 816 O O . LEU A 1 99 ? 5.524 7.336 -17.101 1.00 74.19 99 LEU A O 1
ATOM 820 N N . HIS A 1 100 ? 3.380 7.323 -16.438 1.00 72.25 100 HIS A N 1
ATOM 821 C CA . HIS A 1 100 ? 2.818 6.759 -17.654 1.00 72.25 100 HIS A CA 1
ATOM 822 C C . HIS A 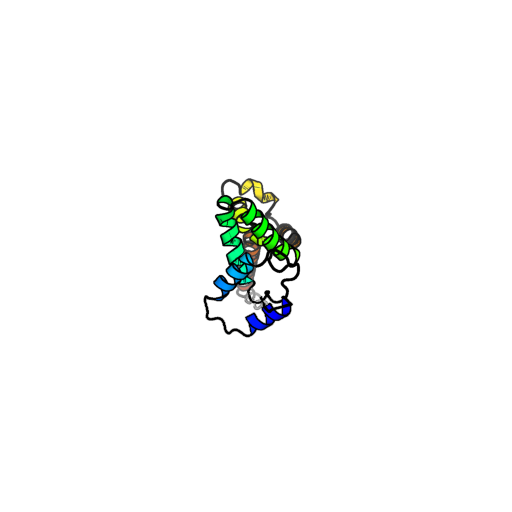1 100 ? 1.949 7.749 -18.431 1.00 72.25 100 HIS A C 1
ATOM 824 O O . HIS A 1 100 ? 1.190 7.325 -19.306 1.00 72.25 100 HIS A O 1
ATOM 830 N N . ASP A 1 101 ? 2.052 9.037 -18.112 1.00 79.19 101 ASP A N 1
ATOM 831 C CA . ASP A 1 101 ? 1.469 10.099 -18.915 1.00 79.19 101 ASP A CA 1
ATOM 832 C C . ASP A 1 101 ? 2.133 10.084 -20.309 1.00 79.19 101 ASP A C 1
ATOM 834 O O . ASP A 1 101 ? 3.366 10.155 -20.384 1.00 79.19 101 ASP A O 1
ATOM 838 N N . PRO A 1 102 ? 1.362 9.991 -21.412 1.00 77.50 102 PRO A N 1
ATOM 839 C CA . PRO A 1 102 ? 1.905 9.977 -22.771 1.00 77.50 102 PRO A CA 1
ATOM 840 C C . PRO A 1 102 ? 2.813 11.172 -23.079 1.00 77.50 102 PRO A C 1
ATOM 842 O O . PRO A 1 102 ? 3.709 11.068 -23.908 1.00 77.50 102 PRO A O 1
ATOM 845 N N . THR A 1 103 ? 2.599 12.305 -22.404 1.00 80.62 103 THR A N 1
ATOM 846 C CA . THR A 1 103 ? 3.413 13.516 -22.581 1.00 80.62 103 THR A CA 1
ATOM 847 C C . THR A 1 103 ? 4.816 13.399 -21.983 1.00 80.62 103 THR A C 1
ATOM 849 O O . THR A 1 103 ? 5.720 14.112 -22.409 1.00 80.62 103 THR A O 1
ATOM 852 N N . MET A 1 104 ? 5.009 12.494 -21.018 1.00 74.44 104 MET A N 1
ATOM 853 C CA . MET A 1 104 ? 6.258 12.318 -20.271 1.00 74.44 104 MET A CA 1
ATOM 854 C C . MET A 1 104 ? 6.956 10.981 -20.576 1.00 74.44 104 MET A C 1
ATOM 856 O O . MET A 1 104 ? 8.044 10.727 -20.055 1.00 74.44 104 MET A O 1
ATOM 860 N N . GLU A 1 105 ? 6.360 10.116 -21.409 1.00 73.94 105 GLU A N 1
ATOM 861 C CA . GLU A 1 105 ? 6.861 8.757 -21.672 1.00 73.94 105 GLU A CA 1
ATOM 862 C C . GLU A 1 105 ? 8.279 8.760 -22.271 1.00 73.94 105 GLU A C 1
ATOM 864 O O . GLU A 1 105 ? 9.123 7.977 -21.834 1.00 73.94 105 GLU A O 1
ATOM 869 N N . GLU A 1 106 ? 8.587 9.701 -23.172 1.00 75.31 106 GLU A N 1
ATOM 870 C CA . GLU A 1 106 ? 9.937 9.866 -23.741 1.00 75.31 106 GLU A CA 1
ATOM 871 C C . GLU A 1 106 ? 10.984 10.219 -22.674 1.00 75.31 106 GLU A C 1
ATOM 873 O O . GLU A 1 106 ? 12.131 9.781 -22.735 1.00 75.31 106 GLU A O 1
ATOM 878 N N . THR A 1 107 ? 10.604 10.977 -21.640 1.00 79.62 107 THR A N 1
ATOM 879 C CA . THR A 1 107 ? 11.539 11.381 -20.578 1.00 79.62 107 THR A CA 1
ATOM 880 C C . THR A 1 107 ? 11.887 10.208 -19.656 1.00 79.62 107 THR A C 1
ATOM 882 O O . THR A 1 107 ? 12.984 10.146 -19.095 1.00 79.62 107 THR A O 1
ATOM 885 N N . PHE A 1 108 ? 10.964 9.254 -19.508 1.00 77.69 108 PHE A N 1
ATOM 886 C CA . PHE A 1 108 ? 11.095 8.114 -18.602 1.00 77.69 108 PHE A CA 1
ATOM 887 C C . PHE A 1 108 ? 11.584 6.825 -19.273 1.00 77.69 108 PHE A C 1
ATOM 889 O O . PHE A 1 108 ? 11.783 5.827 -18.578 1.00 77.69 108 PHE A O 1
ATOM 896 N N . GLU A 1 109 ? 11.856 6.836 -20.579 1.00 79.62 109 GLU A N 1
ATOM 897 C CA . GLU A 1 109 ? 12.367 5.672 -21.317 1.00 79.62 109 GLU A CA 1
ATOM 898 C C . GLU A 1 109 ? 13.689 5.140 -20.733 1.00 79.62 109 GLU A C 1
ATOM 900 O O . GLU A 1 109 ? 13.890 3.930 -20.619 1.00 79.62 109 GLU A O 1
ATOM 905 N N . SER A 1 110 ? 14.555 6.041 -20.257 1.00 80.19 110 SER A N 1
ATOM 906 C CA . SER A 1 110 ? 15.811 5.684 -19.581 1.00 80.19 110 SER A CA 1
ATOM 907 C C . SER A 1 110 ? 15.607 5.014 -18.213 1.00 80.19 110 SER A C 1
ATOM 909 O O . SER A 1 110 ? 16.428 4.202 -17.787 1.00 80.19 110 SER A O 1
ATOM 911 N N . ILE A 1 111 ? 14.505 5.330 -17.525 1.00 82.19 111 ILE A N 1
ATOM 912 C CA . ILE A 1 111 ? 14.159 4.794 -16.200 1.00 82.19 111 ILE A CA 1
ATOM 913 C C . ILE A 1 111 ? 13.430 3.449 -16.332 1.00 82.19 111 ILE A C 1
ATOM 915 O O . ILE A 1 111 ? 13.653 2.525 -15.538 1.00 82.19 111 ILE A O 1
ATOM 919 N N . PHE A 1 112 ? 12.596 3.312 -17.365 1.00 85.44 112 PHE A N 1
ATOM 920 C CA . PHE A 1 112 ? 11.840 2.102 -17.687 1.00 85.44 112 PHE A CA 1
ATOM 921 C C . PHE A 1 112 ? 12.269 1.509 -19.039 1.00 85.44 112 PHE A C 1
ATOM 923 O O . PHE A 1 112 ? 11.468 1.464 -19.976 1.00 85.44 112 PHE A O 1
ATOM 930 N N . PRO A 1 113 ? 13.515 1.009 -19.140 1.00 86.38 113 PRO A N 1
ATOM 931 C CA . PRO A 1 113 ? 14.067 0.517 -20.392 1.00 86.38 113 PRO A CA 1
ATOM 932 C C . PRO A 1 113 ? 13.312 -0.718 -20.910 1.00 86.38 113 PRO A C 1
ATOM 934 O O . PRO A 1 113 ? 13.118 -1.707 -20.190 1.00 86.38 113 PRO A O 1
ATOM 937 N N . LYS A 1 114 ? 12.913 -0.670 -22.187 1.00 84.00 114 LYS A N 1
ATOM 938 C CA . LYS A 1 114 ? 12.260 -1.767 -22.939 1.00 84.00 114 LYS A CA 1
ATOM 939 C C . LYS A 1 114 ? 13.175 -2.370 -24.023 1.00 84.00 114 LYS A C 1
ATOM 941 O O . LYS A 1 114 ? 12.742 -3.225 -24.792 1.00 84.00 114 LYS A O 1
ATOM 946 N N . ASP A 1 115 ? 14.429 -1.934 -24.070 1.00 84.06 115 ASP A N 1
ATOM 947 C CA . ASP A 1 115 ? 15.445 -2.264 -25.073 1.00 84.06 115 ASP A CA 1
ATOM 948 C C . ASP A 1 115 ? 15.933 -3.722 -24.968 1.00 84.06 115 ASP A C 1
ATOM 950 O O . ASP A 1 115 ? 15.754 -4.536 -25.876 1.00 84.06 115 ASP A O 1
ATOM 954 N N . HIS A 1 116 ? 16.526 -4.082 -23.833 1.00 85.81 116 HIS A N 1
ATOM 955 C CA . HIS A 1 116 ? 17.173 -5.361 -23.608 1.00 85.81 116 HIS A CA 1
ATOM 956 C C . HIS A 1 116 ? 16.640 -6.002 -22.330 1.00 85.81 116 HIS A C 1
ATOM 958 O O . HIS A 1 116 ? 16.539 -5.362 -21.284 1.00 85.81 116 HIS A O 1
ATOM 964 N N . LEU A 1 117 ? 16.386 -7.314 -22.376 1.00 85.38 117 LEU A N 1
ATOM 965 C CA . LEU A 1 117 ? 15.751 -8.048 -21.276 1.00 85.38 117 LEU A CA 1
ATOM 966 C C . LEU A 1 117 ? 16.485 -7.859 -19.935 1.00 85.38 117 LEU A C 1
ATOM 968 O O . LEU A 1 117 ? 15.856 -7.733 -18.890 1.00 85.38 117 LEU A O 1
ATOM 972 N N . LYS A 1 118 ? 17.824 -7.791 -19.962 1.00 87.19 118 LYS A N 1
ATOM 973 C CA . LYS A 1 118 ? 18.649 -7.515 -18.770 1.00 87.19 118 LYS A CA 1
ATOM 974 C C . LYS A 1 118 ? 18.374 -6.138 -18.155 1.00 87.19 118 LYS A C 1
ATOM 976 O O . LYS A 1 118 ? 18.282 -6.054 -16.936 1.00 87.19 118 LYS A O 1
ATOM 981 N N . ASN A 1 119 ? 18.221 -5.096 -18.970 1.00 85.44 119 ASN A N 1
ATOM 982 C CA . ASN A 1 119 ? 17.986 -3.726 -18.505 1.00 85.44 119 ASN A CA 1
ATOM 983 C C . ASN A 1 119 ? 16.576 -3.603 -17.922 1.00 85.44 119 ASN A C 1
ATOM 985 O O . ASN A 1 119 ? 16.396 -3.079 -16.823 1.00 85.44 119 ASN A O 1
ATOM 989 N N . THR A 1 120 ? 15.590 -4.204 -18.592 1.00 87.38 120 THR A N 1
ATOM 990 C CA . THR A 1 120 ? 14.214 -4.287 -18.092 1.00 87.38 120 THR A CA 1
ATOM 991 C C . THR A 1 120 ? 14.136 -5.039 -16.760 1.00 87.38 120 THR A C 1
ATOM 993 O O . THR A 1 120 ? 13.517 -4.562 -15.810 1.00 87.38 120 THR A O 1
ATOM 996 N N . LEU A 1 121 ? 14.800 -6.197 -16.644 1.00 89.12 121 LEU A N 1
ATOM 997 C CA . LEU A 1 121 ? 14.853 -6.968 -15.396 1.00 89.12 121 LEU A CA 1
ATOM 998 C C . LEU A 1 121 ? 15.598 -6.222 -14.283 1.00 89.12 121 LEU A C 1
ATOM 1000 O O . LEU A 1 121 ? 15.191 -6.298 -13.124 1.00 89.12 121 LEU A O 1
ATOM 1004 N N . PHE A 1 122 ? 16.664 -5.493 -14.619 1.00 90.56 122 PHE A N 1
ATOM 1005 C CA . PHE A 1 122 ? 17.384 -4.654 -13.665 1.00 90.56 122 PHE A CA 1
ATOM 1006 C C . PHE A 1 122 ? 16.482 -3.551 -13.106 1.00 90.56 122 PHE A C 1
ATOM 1008 O O . PHE A 1 122 ? 16.387 -3.427 -11.887 1.00 90.56 122 PHE A O 1
ATOM 1015 N N . SER A 1 123 ? 15.767 -2.820 -13.969 1.00 89.00 123 SER A N 1
ATOM 1016 C CA . SER A 1 123 ? 14.812 -1.786 -13.550 1.00 89.00 123 SER A CA 1
ATOM 1017 C C . SER A 1 123 ? 13.715 -2.372 -12.645 1.00 89.00 123 SER A C 1
ATOM 1019 O O . SER A 1 123 ? 13.494 -1.879 -11.538 1.00 89.00 123 SER A O 1
ATOM 1021 N N . ILE A 1 124 ? 13.120 -3.514 -13.022 1.00 90.12 124 ILE A N 1
ATOM 1022 C CA . ILE A 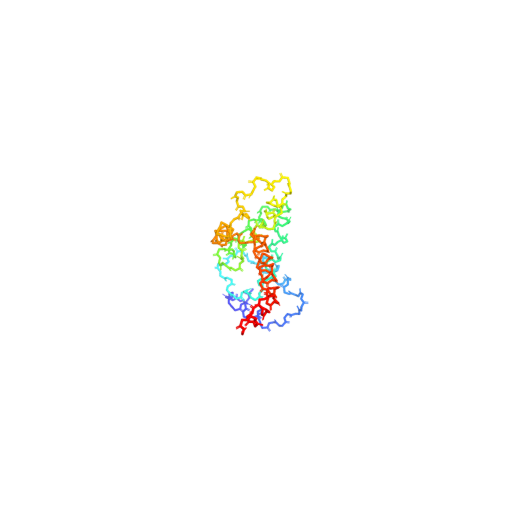1 124 ? 12.141 -4.230 -12.182 1.00 90.12 124 ILE A CA 1
ATOM 1023 C C . ILE A 1 124 ? 12.725 -4.575 -10.806 1.00 90.12 124 ILE A C 1
ATOM 1025 O O . ILE A 1 124 ? 12.091 -4.320 -9.779 1.00 90.12 124 ILE A O 1
ATOM 1029 N N . ASN A 1 125 ? 13.926 -5.151 -10.762 1.00 90.25 125 ASN A N 1
ATOM 1030 C CA . ASN A 1 125 ? 14.562 -5.565 -9.514 1.00 90.25 125 ASN A CA 1
ATOM 1031 C C . ASN A 1 125 ? 14.944 -4.373 -8.634 1.00 90.25 125 ASN A C 1
ATOM 1033 O O . ASN A 1 125 ? 14.763 -4.441 -7.419 1.00 90.25 125 ASN A O 1
ATOM 1037 N N . PHE A 1 126 ? 15.437 -3.288 -9.227 1.00 89.44 126 PHE A N 1
ATOM 1038 C CA . PHE A 1 126 ? 15.783 -2.062 -8.518 1.00 89.44 126 PHE A CA 1
ATOM 1039 C C . PHE A 1 126 ? 14.559 -1.476 -7.810 1.00 89.44 126 PHE A C 1
ATOM 1041 O O . PHE A 1 126 ? 14.559 -1.354 -6.586 1.00 89.44 126 PHE A O 1
ATOM 1048 N N . PHE A 1 127 ? 13.479 -1.222 -8.554 1.00 84.81 127 PHE A N 1
ATOM 1049 C CA . PHE A 1 127 ? 12.256 -0.653 -7.988 1.00 84.81 127 PHE A CA 1
ATOM 1050 C C . PHE A 1 127 ? 11.569 -1.594 -6.998 1.00 84.81 127 PHE A C 1
ATOM 1052 O O . PHE A 1 127 ? 11.008 -1.138 -6.007 1.00 84.81 127 PHE A O 1
ATOM 1059 N N . THR A 1 128 ? 11.666 -2.911 -7.197 1.00 85.81 128 THR A N 1
ATOM 1060 C CA . THR A 1 128 ? 11.165 -3.888 -6.218 1.00 85.81 128 THR A CA 1
ATOM 1061 C C . THR A 1 128 ? 11.959 -3.835 -4.910 1.00 85.81 128 THR A C 1
ATOM 1063 O O . THR A 1 128 ? 11.357 -3.864 -3.840 1.00 85.81 128 THR A O 1
ATOM 1066 N N . LYS A 1 129 ? 13.292 -3.703 -4.971 1.00 82.69 129 LYS A N 1
ATOM 1067 C CA . LYS A 1 129 ? 14.153 -3.623 -3.779 1.00 82.69 129 LYS A CA 1
ATOM 1068 C C . LYS A 1 129 ? 13.927 -2.364 -2.946 1.00 82.69 129 LYS A C 1
ATOM 1070 O O . LYS A 1 129 ? 14.061 -2.433 -1.732 1.00 82.69 129 LYS A O 1
ATOM 1075 N N . ILE A 1 130 ? 13.576 -1.244 -3.573 1.00 76.75 130 ILE A N 1
ATOM 1076 C CA . ILE A 1 130 ? 13.279 0.012 -2.863 1.00 76.75 130 ILE A CA 1
ATOM 1077 C C . ILE A 1 130 ? 11.801 0.141 -2.458 1.00 76.75 130 ILE A C 1
ATOM 1079 O O . ILE A 1 130 ? 11.356 1.223 -2.094 1.00 76.75 130 ILE A O 1
ATOM 1083 N N . GLY A 1 131 ? 11.017 -0.939 -2.555 1.00 71.38 131 GLY A N 1
ATOM 1084 C CA . GLY A 1 131 ? 9.601 -0.944 -2.167 1.00 71.38 131 GLY A CA 1
ATOM 1085 C C . GLY A 1 131 ? 8.657 -0.274 -3.172 1.00 71.38 131 GLY A C 1
ATOM 1086 O O . GLY A 1 131 ? 7.457 -0.186 -2.922 1.00 71.38 131 GLY A O 1
ATOM 1087 N N . LEU A 1 132 ? 9.163 0.137 -4.340 1.00 77.75 132 LEU A N 1
ATOM 1088 C CA . LEU A 1 132 ? 8.404 0.778 -5.415 1.00 77.75 132 LEU A CA 1
ATOM 1089 C C . LEU A 1 132 ? 7.983 -0.185 -6.537 1.00 77.75 132 LEU A C 1
ATOM 1091 O O . LEU A 1 132 ? 7.705 0.239 -7.653 1.00 77.75 132 LEU A O 1
ATOM 1095 N N . GLY A 1 133 ? 7.904 -1.492 -6.276 1.00 82.62 133 GLY A N 1
ATOM 1096 C CA . GLY A 1 133 ? 7.652 -2.504 -7.313 1.00 82.62 133 GLY A CA 1
ATOM 1097 C C . GLY A 1 133 ? 6.395 -2.258 -8.164 1.00 82.62 133 GLY A C 1
ATOM 1098 O O . GLY A 1 133 ? 6.381 -2.622 -9.343 1.00 82.62 133 GLY A O 1
ATOM 1099 N N . GLY A 1 134 ? 5.377 -1.588 -7.613 1.00 79.75 134 GLY A N 1
ATOM 1100 C CA . GLY A 1 134 ? 4.131 -1.283 -8.319 1.00 79.75 134 GLY A CA 1
ATOM 1101 C C . GLY A 1 134 ? 4.292 -0.375 -9.547 1.00 79.75 134 GLY A C 1
ATOM 1102 O O . GLY A 1 134 ? 3.539 -0.542 -10.501 1.00 79.75 134 GLY A O 1
ATOM 1103 N N . ILE A 1 135 ? 5.313 0.494 -9.609 1.00 82.56 135 ILE A N 1
ATOM 1104 C CA . ILE A 1 135 ? 5.541 1.340 -10.802 1.00 82.56 135 ILE A CA 1
ATOM 1105 C C . ILE A 1 135 ? 6.066 0.538 -12.005 1.00 82.56 135 ILE A C 1
ATOM 1107 O O . ILE A 1 135 ? 6.024 0.999 -13.139 1.00 82.56 135 ILE A O 1
ATOM 1111 N N . THR A 1 136 ? 6.551 -0.689 -11.780 1.00 88.00 136 THR A N 1
ATOM 1112 C CA . THR A 1 136 ? 7.145 -1.537 -12.832 1.00 88.00 136 THR A CA 1
ATOM 1113 C C . THR A 1 136 ? 6.161 -2.522 -13.459 1.00 88.00 136 THR A C 1
ATOM 1115 O O . THR A 1 136 ? 6.559 -3.418 -14.206 1.00 88.00 136 THR A O 1
ATOM 1118 N N . GLN A 1 137 ? 4.862 -2.381 -13.182 1.00 84.56 137 GLN A N 1
ATOM 1119 C CA . GLN A 1 137 ? 3.841 -3.329 -13.629 1.00 84.56 137 GLN A CA 1
ATOM 1120 C C . GLN A 1 137 ? 3.778 -3.458 -15.161 1.00 84.56 137 GLN A C 1
ATOM 1122 O O . GLN A 1 137 ? 3.708 -4.579 -15.669 1.00 84.56 137 GLN A O 1
ATOM 1127 N N . LYS A 1 138 ? 3.917 -2.350 -15.907 1.00 83.62 138 LYS A N 1
ATOM 1128 C CA . LYS A 1 138 ? 3.963 -2.383 -17.381 1.00 83.62 138 LYS A CA 1
ATOM 1129 C C . LYS A 1 138 ? 5.188 -3.122 -17.925 1.00 83.62 138 LYS A C 1
ATOM 1131 O O . LYS A 1 138 ? 5.071 -3.853 -18.903 1.00 83.62 138 LYS A O 1
ATOM 1136 N N . LEU A 1 139 ? 6.350 -3.003 -17.275 1.00 86.62 139 LEU A N 1
ATOM 1137 C CA . LEU A 1 139 ? 7.554 -3.749 -17.669 1.00 86.62 139 LEU A CA 1
ATOM 1138 C C . LEU A 1 139 ? 7.383 -5.258 -17.452 1.00 86.62 139 LEU A C 1
ATOM 1140 O O . LEU A 1 139 ? 7.817 -6.062 -18.276 1.00 86.62 139 LEU A O 1
ATOM 1144 N N . ARG A 1 140 ? 6.705 -5.660 -16.369 1.00 89.00 140 ARG A N 1
ATOM 1145 C CA . ARG A 1 140 ? 6.384 -7.072 -16.102 1.00 89.00 140 ARG A CA 1
ATOM 1146 C C . ARG A 1 140 ? 5.438 -7.642 -17.162 1.00 89.00 140 ARG A C 1
ATOM 1148 O O . ARG A 1 140 ? 5.689 -8.736 -17.660 1.00 89.00 140 ARG A O 1
ATOM 1155 N N . GLN A 1 141 ? 4.410 -6.881 -17.544 1.00 87.69 141 GLN A N 1
ATOM 1156 C CA . GLN A 1 141 ? 3.499 -7.236 -18.640 1.00 87.69 141 GLN A CA 1
ATOM 1157 C C . GLN A 1 141 ? 4.232 -7.327 -19.986 1.00 87.69 141 GLN A C 1
ATOM 1159 O O . GLN A 1 141 ? 4.003 -8.265 -20.743 1.00 87.69 141 GLN A O 1
ATOM 1164 N N . PHE A 1 142 ? 5.161 -6.406 -20.264 1.00 86.12 142 PHE A N 1
ATOM 1165 C CA . PHE A 1 142 ? 5.982 -6.426 -21.477 1.00 86.12 142 PHE A CA 1
ATOM 1166 C C . PHE A 1 142 ? 6.835 -7.700 -21.585 1.00 86.12 142 PHE A C 1
ATOM 1168 O O . PHE A 1 142 ? 6.872 -8.330 -22.641 1.00 86.12 142 PHE A O 1
ATOM 1175 N N . ILE A 1 143 ? 7.472 -8.128 -20.487 1.00 88.94 143 ILE A N 1
ATOM 1176 C CA . ILE A 1 143 ? 8.235 -9.385 -20.455 1.00 88.94 143 ILE A CA 1
ATOM 1177 C C . ILE A 1 143 ? 7.318 -10.602 -20.623 1.00 88.94 143 ILE A C 1
ATOM 1179 O O . ILE A 1 143 ? 7.693 -11.536 -21.330 1.00 88.94 143 ILE A O 1
ATOM 1183 N N . ALA A 1 144 ? 6.147 -10.614 -19.977 1.00 86.94 144 ALA A N 1
ATOM 1184 C CA . ALA A 1 144 ? 5.186 -11.711 -20.103 1.00 86.94 144 ALA A CA 1
ATOM 1185 C C . ALA A 1 144 ? 4.718 -11.873 -21.556 1.00 86.94 144 ALA A C 1
ATOM 1187 O O . ALA A 1 144 ? 4.856 -12.955 -22.119 1.00 86.94 144 ALA A O 1
ATOM 1188 N N . LYS A 1 145 ? 4.317 -10.765 -22.193 1.00 87.81 145 LYS A N 1
ATOM 1189 C CA . LYS A 1 145 ? 3.907 -10.740 -23.601 1.00 87.81 145 LYS A CA 1
ATOM 1190 C C . LYS A 1 145 ? 5.011 -11.238 -24.534 1.00 87.81 145 LYS A C 1
ATOM 1192 O O . LYS A 1 145 ? 4.735 -12.016 -25.431 1.00 87.81 145 LYS A O 1
ATOM 1197 N N . ARG A 1 146 ? 6.265 -10.826 -24.310 1.00 82.25 146 ARG A N 1
ATOM 1198 C CA . ARG A 1 146 ? 7.405 -11.260 -25.136 1.00 82.25 146 ARG A CA 1
ATOM 1199 C C . ARG A 1 146 ? 7.659 -12.769 -25.044 1.00 82.25 146 ARG A C 1
ATOM 1201 O O . ARG A 1 146 ? 7.974 -13.391 -26.048 1.00 82.25 146 ARG A O 1
ATOM 1208 N N . LYS A 1 147 ? 7.499 -13.353 -23.853 1.00 77.00 147 LYS A N 1
ATOM 1209 C CA . LYS A 1 147 ? 7.654 -14.801 -23.650 1.00 77.00 147 LYS A CA 1
ATOM 1210 C C . LYS A 1 147 ? 6.567 -15.612 -24.354 1.00 77.00 147 LYS A C 1
ATOM 1212 O O . LYS A 1 147 ? 6.875 -16.691 -24.840 1.00 77.00 147 LYS A O 1
ATOM 1217 N N . GLU A 1 148 ? 5.338 -15.099 -24.401 1.00 73.06 148 GLU A N 1
ATOM 1218 C CA . GLU A 1 148 ? 4.223 -15.733 -25.117 1.00 73.06 148 GLU A CA 1
ATOM 1219 C C . GLU A 1 148 ? 4.487 -15.772 -26.631 1.00 73.06 148 GLU A C 1
ATOM 1221 O O . GLU A 1 148 ? 4.392 -16.844 -27.233 1.00 73.06 148 GLU A O 1
ATOM 1226 N N . THR A 1 149 ? 4.942 -14.661 -27.228 1.00 65.88 149 THR A N 1
ATOM 1227 C CA . THR A 1 149 ? 5.314 -14.625 -28.654 1.00 65.88 149 THR A CA 1
ATOM 1228 C C . THR A 1 149 ? 6.464 -15.579 -28.991 1.00 65.88 149 THR A C 1
ATOM 1230 O O . THR A 1 149 ? 6.382 -16.306 -29.978 1.00 65.88 149 THR A O 1
ATOM 1233 N N . ASP A 1 150 ? 7.504 -15.645 -28.152 1.00 63.19 150 ASP A N 1
ATOM 1234 C CA . ASP A 1 150 ? 8.651 -16.536 -28.386 1.00 63.19 150 ASP A CA 1
ATOM 1235 C C . ASP A 1 150 ? 8.243 -18.031 -28.318 1.00 63.19 150 ASP A C 1
ATOM 1237 O O . ASP A 1 150 ? 8.801 -18.876 -29.024 1.00 63.19 150 ASP A O 1
ATOM 1241 N N . SER A 1 151 ? 7.246 -18.386 -27.494 1.00 59.91 151 SER A N 1
ATOM 1242 C CA . SER A 1 151 ? 6.726 -19.760 -27.405 1.00 59.91 151 SER A CA 1
ATOM 1243 C C . SER A 1 151 ? 5.828 -20.170 -28.580 1.00 59.91 151 SER A C 1
ATOM 1245 O O . SER A 1 151 ? 5.888 -21.329 -29.009 1.00 59.91 151 SER A O 1
ATOM 1247 N N . GLU A 1 152 ? 5.050 -19.243 -29.144 1.00 55.88 152 GLU A N 1
ATOM 1248 C CA . GLU A 1 152 ? 4.215 -19.497 -30.326 1.00 55.88 152 GLU A CA 1
ATOM 1249 C C . GLU A 1 152 ? 5.067 -19.689 -31.591 1.00 55.88 152 GLU A C 1
ATOM 1251 O O . GLU A 1 152 ? 4.821 -20.617 -32.364 1.00 55.88 152 GLU A O 1
ATOM 1256 N N . GLU A 1 153 ? 6.139 -18.907 -31.759 1.00 52.94 153 GLU A N 1
ATOM 1257 C CA . GLU A 1 153 ? 7.086 -19.069 -32.873 1.00 52.94 153 GLU A CA 1
ATOM 1258 C C . GLU A 1 153 ? 7.871 -20.392 -32.791 1.00 52.94 153 GLU A C 1
ATOM 1260 O O . GLU A 1 153 ? 8.119 -21.035 -33.814 1.00 52.94 153 GLU A O 1
ATOM 1265 N N . SER A 1 154 ? 8.196 -20.869 -31.582 1.00 53.06 154 SER A N 1
ATOM 1266 C CA . SER A 1 154 ? 8.900 -22.150 -31.386 1.00 53.06 154 SER A CA 1
ATOM 1267 C C . SER A 1 154 ? 8.053 -23.390 -31.716 1.00 53.06 154 SER A C 1
ATOM 1269 O O . SER A 1 154 ? 8.599 -24.458 -32.000 1.00 53.06 154 SER A O 1
ATOM 1271 N N . SER A 1 155 ? 6.725 -23.246 -31.729 1.00 53.50 155 SER A N 1
ATOM 1272 C CA . SER A 1 155 ? 5.779 -24.331 -32.023 1.00 53.50 155 SER A CA 1
ATOM 1273 C C . SER A 1 155 ? 5.456 -24.457 -33.524 1.00 53.50 155 SER A C 1
ATOM 1275 O O . SER A 1 155 ? 4.823 -25.428 -33.938 1.00 53.50 155 SER A O 1
ATOM 1277 N N . GLY A 1 156 ? 5.900 -23.503 -34.354 1.00 50.47 156 GLY A N 1
ATOM 1278 C CA . GLY A 1 156 ? 5.577 -23.420 -35.784 1.00 50.47 156 GLY A CA 1
ATOM 1279 C C . GLY A 1 156 ? 6.552 -24.095 -36.767 1.00 50.47 156 GLY A C 1
ATOM 1280 O O . GLY A 1 156 ? 6.211 -24.194 -37.945 1.00 50.47 156 GLY A O 1
ATOM 1281 N N . ASP A 1 157 ? 7.735 -24.576 -36.345 1.00 46.50 157 ASP A N 1
ATOM 1282 C CA . ASP A 1 157 ? 8.789 -25.081 -37.268 1.00 46.50 157 ASP A CA 1
ATOM 1283 C C . ASP A 1 157 ? 8.970 -26.622 -37.317 1.00 46.50 157 ASP A C 1
ATOM 1285 O O . ASP A 1 157 ? 9.873 -27.117 -37.993 1.00 46.50 157 ASP A O 1
ATOM 1289 N N . ASP A 1 158 ? 8.110 -27.441 -36.693 1.00 47.06 158 ASP A N 1
ATOM 1290 C CA . ASP A 1 158 ? 8.255 -28.921 -36.749 1.00 47.06 158 ASP A CA 1
ATOM 1291 C C . ASP A 1 158 ? 7.590 -29.587 -37.984 1.00 47.06 158 ASP A C 1
ATOM 1293 O O . ASP A 1 158 ? 7.335 -30.791 -38.028 1.00 47.06 158 ASP A O 1
ATOM 1297 N N . GLY A 1 159 ? 7.296 -28.813 -39.038 1.00 51.50 159 GLY A N 1
ATOM 1298 C CA . GLY A 1 159 ? 6.583 -29.297 -40.231 1.00 51.50 159 GLY A CA 1
ATOM 1299 C C . GLY A 1 159 ? 7.445 -29.651 -41.452 1.00 51.50 159 GLY A C 1
ATOM 1300 O O . GLY A 1 159 ? 7.045 -30.486 -42.268 1.00 51.50 159 GLY A O 1
ATOM 1301 N N . THR A 1 160 ? 8.633 -29.056 -41.627 1.00 52.09 160 THR A N 1
ATOM 1302 C CA . THR A 1 160 ? 9.197 -28.934 -42.996 1.00 52.09 160 THR A CA 1
ATOM 1303 C C . THR A 1 160 ? 10.524 -29.659 -43.258 1.00 52.09 160 THR A C 1
ATOM 1305 O O . THR A 1 160 ? 10.969 -29.730 -44.405 1.00 52.09 160 THR A O 1
ATOM 1308 N N . LYS A 1 161 ? 11.159 -30.296 -42.261 1.00 46.62 161 LYS A N 1
ATOM 1309 C CA . LYS A 1 161 ? 12.487 -30.938 -42.450 1.00 46.62 161 LYS A CA 1
ATOM 1310 C C . LYS A 1 161 ? 12.487 -32.452 -42.716 1.00 46.62 161 LYS A C 1
ATOM 1312 O O . LYS A 1 161 ? 13.542 -33.008 -43.023 1.00 46.62 161 LYS A O 1
ATOM 1317 N N . ARG A 1 162 ? 11.341 -33.148 -42.711 1.00 46.53 162 ARG A N 1
ATOM 1318 C CA . ARG A 1 162 ? 11.308 -34.628 -42.841 1.00 46.53 162 ARG A CA 1
ATOM 1319 C C . ARG A 1 162 ? 11.308 -35.215 -44.265 1.00 46.53 162 ARG A C 1
ATOM 1321 O O . ARG A 1 162 ? 11.418 -36.431 -44.398 1.00 46.53 162 ARG A O 1
ATOM 1328 N N . LYS A 1 163 ? 11.261 -34.418 -45.346 1.00 48.72 163 LYS A N 1
ATOM 1329 C CA . LYS A 1 163 ? 11.092 -34.951 -46.726 1.00 48.72 163 LYS A CA 1
ATOM 1330 C C . LYS A 1 163 ? 12.333 -35.010 -47.636 1.00 48.72 163 LYS A C 1
ATOM 1332 O O . LYS A 1 163 ? 12.208 -35.477 -48.763 1.00 48.72 163 LYS A O 1
ATOM 1337 N N . ARG A 1 164 ? 13.538 -34.617 -47.196 1.00 47.22 164 ARG A N 1
ATOM 1338 C CA . ARG A 1 164 ? 14.737 -34.592 -48.077 1.00 47.22 164 ARG A CA 1
ATOM 1339 C C . ARG A 1 164 ? 15.748 -35.735 -47.909 1.00 47.22 164 ARG A C 1
ATOM 1341 O O . ARG A 1 164 ? 16.767 -35.736 -48.588 1.00 47.22 164 ARG A O 1
ATOM 1348 N N . ARG A 1 165 ? 15.466 -36.753 -47.086 1.00 48.53 165 ARG A N 1
ATOM 1349 C CA . ARG A 1 165 ? 16.422 -37.844 -46.789 1.00 48.53 165 ARG A CA 1
ATOM 1350 C C . ARG A 1 165 ? 16.056 -39.229 -47.355 1.00 48.53 165 ARG A C 1
ATOM 1352 O O . ARG A 1 165 ? 16.516 -40.239 -46.838 1.00 48.53 165 ARG A O 1
ATOM 1359 N N . ARG A 1 166 ? 15.248 -39.289 -48.423 1.00 52.19 166 ARG A N 1
ATOM 1360 C CA . ARG A 1 166 ? 14.915 -40.528 -49.163 1.00 52.19 166 ARG A CA 1
ATOM 1361 C C . ARG A 1 166 ? 14.974 -40.324 -50.683 1.00 52.19 166 ARG A C 1
ATOM 1363 O O . ARG A 1 166 ? 13.972 -40.477 -51.371 1.00 52.19 166 ARG A O 1
ATOM 1370 N N . LYS A 1 167 ? 16.129 -39.911 -51.215 1.00 50.47 167 LYS A N 1
ATOM 1371 C CA . LYS A 1 167 ? 16.404 -39.997 -52.663 1.00 50.47 167 LYS A CA 1
ATOM 1372 C C . LYS A 1 167 ? 17.908 -39.996 -52.963 1.00 50.47 167 LYS A C 1
ATOM 1374 O O . LYS A 1 167 ? 18.420 -39.090 -53.605 1.00 50.47 167 LYS A O 1
ATOM 1379 N N . ARG A 1 168 ? 18.613 -40.992 -52.429 1.00 46.28 168 ARG A N 1
ATOM 1380 C CA . ARG A 1 168 ? 19.887 -41.510 -52.955 1.00 46.28 168 ARG A CA 1
ATOM 1381 C C . ARG A 1 168 ? 19.912 -43.004 -52.634 1.00 46.28 168 ARG A C 1
ATOM 1383 O O . ARG A 1 168 ? 20.402 -43.401 -51.583 1.00 46.28 168 ARG A O 1
ATOM 1390 N N . GLY A 1 169 ? 19.207 -43.756 -53.471 1.00 41.56 169 GLY A N 1
ATOM 1391 C CA . GLY A 1 169 ? 19.478 -45.157 -53.768 1.00 41.56 169 GLY A CA 1
ATOM 1392 C C . GLY A 1 169 ? 20.035 -45.202 -55.181 1.00 41.56 169 GLY A C 1
ATOM 1393 O O . GLY A 1 169 ? 19.696 -44.259 -55.939 1.00 41.56 169 GLY A O 1
#

Radius of gyration: 25.58 Å; chains: 1; bounding box: 40×65×85 Å

Organism: Arabidopsis lyrata subsp. lyrata (NCBI:txid81972)

Secondary structure (DSSP, 8-state):
---SSHHHHHHHHHHS---TTHHHHHHHHHHHH-SS-S--GGGGGGHHHHHHHHHHHHHTGGG--HHHHHHHHHHHHHHHHTTSS-GGGGTHHHHHHHHT-TTTHHHHTTTS--S-HHHHHHHHHHHHHTT-GGGGHHHHHHHHHHHHHHHHHHTS-TTSSTTSSS---

Foldseek 3Di:
DPDPDVVVVLVVVVVDPDDDPCLLVVLVVCLVVPQDDQDDPSCLVSLVSVLVVLLVCVVCVVVDDPVSNVSNCVVVVSCCVVVSHQPCSVCLVVVLVVCPDPVCVVVCCQLCPPDDPVSNVVSCVVCVVVSSNSSSVVSVVSVVVVVVVVVVVVVPPPPPPPPPPPPDD

Sequence (169 aa):
MSSLDFEEAGHKLLKIRLEQGQEMELCVMVLECCTEEKTYRSFYVYRECFENLFVQQYSMVHRFETNKLISVATFFGHLLATDALPWHLLGIKLLNEKLHDPTMEETFESIFPKDHLKNTLFSINFFTKIGLGGITQKLRQFIAKRKETDSEESSGDDGTKRKRRRKRG

pLDDT: mean 73.4, std 13.24, range [41.56, 90.56]

InterPro domains:
  IPR003891 Initiation factor eIF-4 gamma, MA3 [PF02847] (1-86)
  IPR003891 Initiation factor eIF-4 gamma, MA3 [PS51366] (1-95)
  IPR003891 Initiation factor eIF-4 gamma, MA3 [SM00544] (1-86)
  IPR050781 Pre-mRNA-splicing factor CWC22 [PTHR18034] (1-90)